Protein AF-A0A3D2ZA12-F1 (afdb_monomer_lite)

Structure (mmCIF, N/CA/C/O backbone):
data_AF-A0A3D2ZA12-F1
#
_entry.id   AF-A0A3D2ZA12-F1
#
loop_
_atom_site.group_PDB
_atom_site.id
_atom_site.type_symbol
_atom_site.label_atom_id
_atom_site.label_alt_id
_atom_site.label_comp_id
_atom_site.label_asym_id
_atom_sit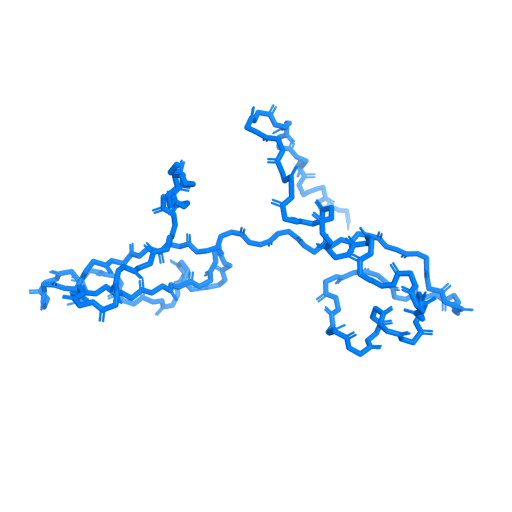e.label_entity_id
_atom_site.label_seq_id
_atom_site.pdbx_PDB_ins_code
_atom_site.Cartn_x
_atom_site.Cartn_y
_atom_site.Cartn_z
_atom_site.occupancy
_atom_site.B_iso_or_equiv
_atom_site.auth_seq_id
_atom_site.auth_comp_id
_atom_site.auth_asym_id
_atom_site.auth_atom_id
_atom_site.pdbx_PDB_model_num
ATOM 1 N N . MET A 1 1 ? -13.501 -22.128 -2.337 1.00 33.56 1 MET A N 1
ATOM 2 C CA . MET A 1 1 ? -13.654 -20.917 -1.498 1.00 33.56 1 MET A CA 1
ATOM 3 C C . MET A 1 1 ? -12.289 -20.272 -1.321 1.00 33.56 1 MET A C 1
ATOM 5 O O . MET A 1 1 ? -11.412 -20.912 -0.760 1.00 33.56 1 MET A O 1
ATOM 9 N N . ARG A 1 2 ? -12.059 -19.063 -1.850 1.00 42.47 2 ARG A N 1
ATOM 10 C CA . ARG A 1 2 ? -10.826 -18.319 -1.542 1.00 42.47 2 ARG A CA 1
ATOM 11 C C . ARG A 1 2 ? -11.012 -17.720 -0.149 1.00 42.47 2 ARG A C 1
ATOM 13 O O . ARG A 1 2 ? -11.970 -16.981 0.047 1.00 42.47 2 ARG A O 1
ATOM 20 N N . SER A 1 3 ? -10.160 -18.080 0.809 1.00 44.66 3 SER A N 1
ATOM 21 C CA . SER A 1 3 ? -10.161 -17.449 2.131 1.00 44.66 3 SER A CA 1
ATOM 22 C C . SER A 1 3 ? -9.944 -15.949 1.953 1.00 44.66 3 SER A C 1
ATOM 24 O O . SER A 1 3 ? -8.957 -15.549 1.332 1.00 44.66 3 SER A O 1
ATOM 26 N N . THR A 1 4 ? -10.847 -15.123 2.466 1.00 47.50 4 THR A N 1
ATOM 27 C CA . THR A 1 4 ? -10.655 -13.675 2.494 1.00 47.50 4 THR A CA 1
ATOM 28 C C . THR A 1 4 ? -9.389 -13.348 3.297 1.00 47.50 4 THR A C 1
ATOM 30 O O . THR A 1 4 ? -9.195 -13.908 4.382 1.00 47.50 4 THR A O 1
ATOM 33 N N . PRO A 1 5 ? -8.493 -12.484 2.788 1.00 57.53 5 PRO A N 1
ATOM 34 C CA . PRO A 1 5 ? -7.341 -12.033 3.558 1.00 57.53 5 PRO A CA 1
ATOM 35 C C . PRO A 1 5 ? -7.820 -11.372 4.854 1.00 57.53 5 PRO A C 1
ATOM 37 O O . PRO A 1 5 ? -8.747 -10.563 4.826 1.00 57.53 5 PRO A O 1
ATOM 40 N N . LYS A 1 6 ? -7.186 -11.697 5.990 1.00 56.78 6 LYS A N 1
ATOM 41 C CA . LYS A 1 6 ? -7.575 -11.192 7.32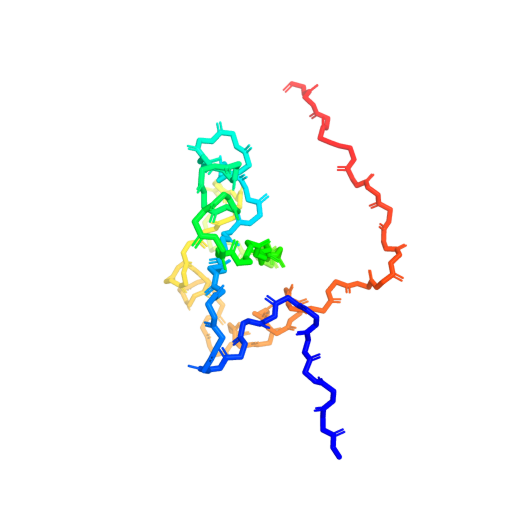3 1.00 56.78 6 LYS A CA 1
ATOM 42 C C . LYS A 1 6 ? -7.598 -9.654 7.415 1.00 56.78 6 LYS A C 1
ATOM 44 O O . LYS A 1 6 ? -8.288 -9.114 8.271 1.00 56.78 6 LYS A O 1
ATOM 49 N N . SER A 1 7 ? -6.881 -8.963 6.529 1.00 64.50 7 SER A N 1
ATOM 50 C CA . SER A 1 7 ? -6.779 -7.502 6.482 1.00 64.50 7 SER A CA 1
ATOM 51 C C . SER A 1 7 ? -7.937 -6.795 5.769 1.00 64.50 7 SER A C 1
ATOM 53 O O . SER A 1 7 ? -8.039 -5.584 5.888 1.00 64.50 7 SER A O 1
ATOM 55 N N . VAL A 1 8 ? -8.823 -7.485 5.043 1.00 77.75 8 VAL A N 1
ATOM 56 C CA . VAL A 1 8 ? -9.888 -6.815 4.268 1.00 77.75 8 VAL A CA 1
ATOM 57 C C . VAL A 1 8 ? -11.141 -6.597 5.120 1.00 77.75 8 VAL A C 1
ATOM 59 O O . VAL A 1 8 ? -11.594 -7.513 5.810 1.00 77.75 8 VAL A O 1
ATOM 62 N N . CYS A 1 9 ? -11.717 -5.394 5.045 1.00 84.69 9 CYS A N 1
ATOM 63 C CA . CYS A 1 9 ? -13.017 -5.076 5.635 1.00 84.69 9 CYS A CA 1
ATOM 64 C C . CYS A 1 9 ? -14.166 -5.681 4.802 1.00 84.69 9 CYS A C 1
ATOM 66 O O . CYS A 1 9 ? -14.232 -5.454 3.591 1.00 84.69 9 CYS A O 1
ATOM 68 N N . PRO A 1 10 ? -15.095 -6.435 5.415 1.00 82.19 10 PRO A N 1
ATOM 69 C CA . PRO A 1 10 ? -16.338 -6.845 4.761 1.00 82.19 10 PRO A CA 1
ATOM 70 C C . PRO A 1 10 ? -17.193 -5.645 4.322 1.00 82.19 10 PRO A C 1
ATOM 72 O O . PRO A 1 10 ? -17.308 -4.667 5.057 1.00 82.19 10 PRO A O 1
ATOM 75 N N . GLN A 1 11 ? -17.867 -5.755 3.171 1.00 75.06 11 GLN A N 1
ATOM 76 C CA . GLN A 1 11 ? -18.653 -4.666 2.558 1.00 75.06 11 GLN A CA 1
ATOM 77 C C . GLN A 1 11 ? -19.773 -4.092 3.448 1.00 75.06 11 GLN A C 1
ATOM 79 O O . GLN A 1 11 ? -20.179 -2.957 3.245 1.00 75.06 11 GLN A O 1
ATOM 84 N N . SER A 1 12 ? -20.265 -4.860 4.426 1.00 76.12 12 SER A N 1
ATOM 85 C CA . SER A 1 12 ? -21.343 -4.459 5.346 1.00 76.12 12 SER A CA 1
ATOM 86 C C . SER A 1 12 ? -20.881 -4.379 6.810 1.00 76.12 12 SER A C 1
ATOM 88 O O . SER A 1 12 ? -21.687 -4.529 7.726 1.00 76.12 12 SER A O 1
ATOM 90 N N . SER A 1 13 ? -19.579 -4.215 7.051 1.00 81.00 13 SER A N 1
ATOM 91 C CA . SER A 1 13 ? -19.028 -4.081 8.406 1.00 81.00 13 SER A CA 1
ATOM 92 C C . SER A 1 13 ? -18.707 -2.625 8.729 1.00 81.00 13 SER A C 1
ATOM 94 O O . SER A 1 13 ? -18.294 -1.874 7.848 1.00 81.00 13 SER A O 1
ATOM 96 N N . ASN A 1 14 ? -18.850 -2.239 10.000 1.00 91.31 14 ASN A N 1
ATOM 97 C CA . ASN A 1 14 ? -18.365 -0.954 10.499 1.00 91.31 14 ASN A CA 1
ATOM 98 C C . ASN A 1 14 ? -16.837 -1.017 10.660 1.00 91.31 14 ASN A C 1
ATOM 100 O O . ASN A 1 14 ? -16.325 -1.113 11.772 1.00 91.31 14 ASN A O 1
ATOM 104 N N . CYS A 1 15 ? -16.121 -1.103 9.539 1.00 92.12 15 CYS A N 1
ATOM 105 C CA . CYS A 1 15 ? -14.691 -1.384 9.487 1.00 92.12 15 CYS A CA 1
ATOM 106 C C . CYS A 1 15 ? -13.968 -0.344 8.635 1.00 92.12 15 CYS A C 1
ATOM 108 O O . CYS A 1 15 ? -14.365 -0.065 7.503 1.00 92.12 15 CYS A O 1
ATOM 110 N N . TYR A 1 16 ? -12.877 0.188 9.170 1.00 91.69 16 TYR A N 1
ATOM 111 C CA . TYR A 1 16 ? -11.981 1.108 8.493 1.00 91.69 16 TYR A CA 1
ATOM 112 C C . TYR A 1 16 ? -10.654 0.411 8.188 1.00 91.69 16 TYR A C 1
ATOM 114 O O . TYR A 1 16 ? -9.973 -0.071 9.093 1.00 91.69 16 TYR A O 1
ATOM 122 N N . LEU A 1 17 ? -10.281 0.364 6.907 1.00 91.19 17 LEU A N 1
ATOM 123 C CA . LEU A 1 17 ? -9.000 -0.183 6.468 1.00 91.19 17 LEU A CA 1
ATOM 124 C C . LEU A 1 17 ? -7.970 0.942 6.333 1.00 91.19 17 LEU A C 1
ATOM 126 O O . LEU A 1 17 ? -7.966 1.681 5.351 1.00 91.19 17 LEU A O 1
ATOM 130 N N . ALA A 1 18 ? -7.088 1.057 7.317 1.00 91.56 18 ALA A N 1
ATOM 131 C CA . ALA A 1 18 ? -5.969 1.987 7.324 1.00 91.56 18 ALA A CA 1
ATOM 132 C C . ALA A 1 18 ? -4.746 1.395 6.601 1.00 91.56 18 ALA A C 1
ATOM 134 O O . ALA A 1 18 ? -4.544 0.185 6.591 1.00 91.56 18 ALA A O 1
ATOM 135 N N . GLY A 1 19 ? -3.885 2.229 6.017 1.00 87.81 19 GLY A N 1
ATOM 136 C CA . GLY A 1 19 ? -2.575 1.777 5.525 1.00 87.81 19 GLY A CA 1
ATOM 137 C C . GLY A 1 19 ? -1.577 1.604 6.673 1.00 87.81 19 GLY A C 1
ATOM 138 O O . GLY A 1 19 ? -1.560 2.425 7.580 1.00 87.81 19 GLY A O 1
ATOM 139 N N . ASP A 1 20 ? -0.711 0.592 6.634 1.00 85.44 20 ASP A N 1
ATOM 140 C CA . ASP A 1 20 ? 0.136 0.183 7.775 1.00 85.44 20 ASP A CA 1
ATOM 141 C C . ASP A 1 20 ? 1.313 1.119 8.148 1.00 85.44 20 ASP A C 1
ATOM 143 O O . ASP A 1 20 ? 2.119 0.802 9.021 1.00 85.44 20 ASP A O 1
ATOM 147 N N . GLY A 1 21 ? 1.429 2.273 7.487 1.00 85.94 21 GLY A N 1
ATOM 148 C CA . GLY A 1 21 ? 2.492 3.258 7.705 1.00 85.94 21 GLY A CA 1
ATOM 149 C C . GLY A 1 21 ? 2.131 4.318 8.748 1.00 85.94 21 GLY A C 1
ATOM 150 O O . GLY A 1 21 ? 1.728 4.011 9.869 1.00 85.94 21 GLY A O 1
ATOM 151 N N . GLY A 1 22 ? 2.239 5.593 8.359 1.00 85.69 22 GLY A N 1
ATOM 152 C CA . GLY A 1 22 ? 2.036 6.734 9.260 1.00 85.69 22 GLY A CA 1
ATOM 153 C C . GLY A 1 22 ? 0.675 6.774 9.965 1.00 85.69 22 GLY A C 1
ATOM 154 O O . GLY A 1 22 ? 0.559 7.419 11.004 1.00 85.69 22 GLY A O 1
ATOM 155 N N . SER A 1 23 ? -0.340 6.054 9.465 1.00 90.75 23 SER A N 1
ATOM 156 C CA . SER A 1 23 ? -1.658 5.986 10.112 1.00 90.75 23 SER A CA 1
ATOM 157 C C . SER A 1 23 ? -1.575 5.497 11.556 1.00 90.75 23 SER A C 1
ATOM 159 O O . SER A 1 23 ? -2.317 5.988 12.396 1.00 90.75 23 SER A O 1
ATOM 161 N N . ARG A 1 24 ? -0.603 4.642 11.893 1.00 89.50 24 ARG A N 1
ATOM 162 C CA . ARG A 1 24 ? -0.375 4.205 13.276 1.00 89.50 24 ARG A CA 1
ATOM 163 C C . ARG A 1 24 ? -0.079 5.354 14.243 1.00 89.50 24 ARG A C 1
ATOM 165 O O . ARG A 1 24 ? -0.285 5.196 15.439 1.00 89.50 24 ARG A O 1
ATOM 172 N N . GLN A 1 25 ? 0.429 6.479 13.738 1.00 92.25 25 GLN A N 1
ATOM 173 C CA . GLN A 1 25 ? 0.855 7.621 14.546 1.00 92.25 25 GLN A CA 1
ATOM 174 C C . GLN A 1 25 ? -0.195 8.734 14.606 1.00 92.25 25 GLN A C 1
ATOM 176 O O . GLN A 1 25 ? -0.288 9.411 15.624 1.00 92.25 25 GLN A O 1
ATOM 181 N N . TYR A 1 26 ? -0.969 8.941 13.535 1.00 92.81 26 TYR A N 1
ATOM 182 C CA . TYR A 1 26 ? -1.937 10.045 13.463 1.00 92.81 26 TYR A CA 1
ATOM 183 C C . TYR A 1 26 ? -3.401 9.603 13.541 1.00 92.81 26 TYR A C 1
ATOM 185 O O . TYR A 1 26 ? -4.275 10.431 13.800 1.00 92.81 26 TYR A O 1
ATOM 193 N N . LEU A 1 27 ? -3.708 8.329 13.285 1.00 94.62 27 LEU A N 1
ATOM 194 C CA . 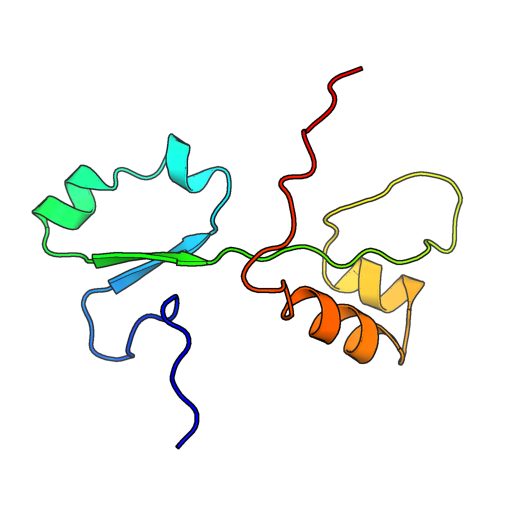LEU A 1 27 ? -5.083 7.850 13.325 1.00 94.62 27 LEU A CA 1
ATOM 195 C C . LEU A 1 27 ? -5.511 7.688 14.783 1.00 94.62 27 LEU A C 1
ATOM 197 O O . LEU A 1 27 ? -4.914 6.924 15.540 1.00 94.62 27 LEU A O 1
ATOM 201 N N . GLY A 1 28 ? -6.588 8.370 15.169 1.00 95.44 28 GLY A N 1
ATOM 202 C CA . GLY A 1 28 ? -7.215 8.227 16.483 1.00 95.44 28 GLY A CA 1
ATOM 203 C C . GLY A 1 28 ? -7.944 6.891 16.633 1.00 95.44 28 GLY A C 1
ATOM 204 O O . GLY A 1 28 ? -9.166 6.874 16.759 1.00 95.44 28 GLY A O 1
ATOM 205 N N . VAL A 1 29 ? -7.212 5.772 16.616 1.00 93.94 29 VAL A N 1
ATOM 206 C CA . VAL A 1 29 ? -7.767 4.406 16.652 1.00 93.94 29 VAL A CA 1
ATOM 207 C C . VAL A 1 29 ? -8.721 4.222 17.832 1.00 93.94 29 VAL A C 1
ATOM 209 O O . VAL A 1 29 ? -9.815 3.700 17.650 1.00 93.94 29 VAL A O 1
ATOM 212 N N . ASN A 1 30 ? -8.369 4.745 19.008 1.00 94.75 30 ASN A N 1
ATOM 213 C CA . ASN A 1 30 ? -9.211 4.656 20.204 1.00 94.75 30 ASN A CA 1
ATOM 214 C C . ASN A 1 30 ? -10.562 5.374 20.037 1.00 94.75 30 ASN A C 1
ATOM 216 O O . ASN A 1 30 ? -11.574 4.897 20.541 1.00 94.75 30 ASN A O 1
ATOM 220 N N . VAL A 1 31 ? -10.597 6.500 19.313 1.00 96.56 31 VAL A N 1
ATOM 221 C CA . VAL A 1 31 ? -11.835 7.258 19.056 1.00 96.56 31 VAL A CA 1
ATOM 222 C C . VAL A 1 31 ? -12.747 6.474 18.115 1.00 96.56 31 VAL A C 1
ATOM 224 O O . VAL A 1 31 ? -13.944 6.355 18.363 1.00 96.56 31 VAL A O 1
ATOM 227 N N . LEU A 1 32 ? -12.171 5.889 17.062 1.00 94.81 32 LEU A N 1
ATOM 228 C CA . LEU A 1 32 ? -12.899 5.049 16.110 1.00 94.81 32 LEU A CA 1
ATOM 229 C C . LEU A 1 32 ? -13.452 3.790 16.787 1.00 94.81 32 LEU A C 1
ATOM 231 O O . LEU A 1 32 ? -14.630 3.473 16.635 1.00 94.81 32 LEU A O 1
ATOM 235 N N . GLN A 1 33 ? -12.636 3.124 17.600 1.00 94.31 33 GLN A N 1
ATOM 236 C CA . GLN A 1 33 ? -13.053 1.946 18.356 1.00 94.31 33 GLN A CA 1
ATOM 237 C C . GLN A 1 33 ? -14.149 2.273 19.377 1.00 94.31 33 GLN A C 1
ATOM 239 O O . GLN A 1 33 ? -15.110 1.515 19.490 1.00 94.31 33 GLN A O 1
ATOM 244 N N . ALA A 1 34 ? -14.064 3.417 20.066 1.00 96.75 34 ALA A N 1
ATOM 245 C CA . ALA A 1 34 ? -15.118 3.880 20.972 1.00 96.75 34 ALA A CA 1
ATOM 246 C C . ALA A 1 34 ? -16.445 4.161 20.242 1.00 96.75 34 ALA A C 1
ATOM 248 O O . ALA A 1 34 ? -17.515 3.960 20.811 1.00 96.75 34 ALA A O 1
ATOM 249 N N . ALA A 1 35 ? -16.386 4.562 18.969 1.00 96.06 35 ALA A N 1
ATOM 250 C CA . ALA A 1 35 ? -17.548 4.704 18.090 1.00 96.06 35 ALA A CA 1
ATOM 251 C C . ALA A 1 35 ? -18.011 3.373 17.453 1.00 96.06 35 ALA A C 1
ATOM 253 O O . ALA A 1 35 ? -18.896 3.367 16.597 1.00 96.06 35 ALA A O 1
ATOM 254 N N . GLY A 1 36 ? -17.417 2.240 17.843 1.00 95.12 36 GLY A N 1
ATOM 255 C CA . GLY A 1 36 ? -17.763 0.910 17.342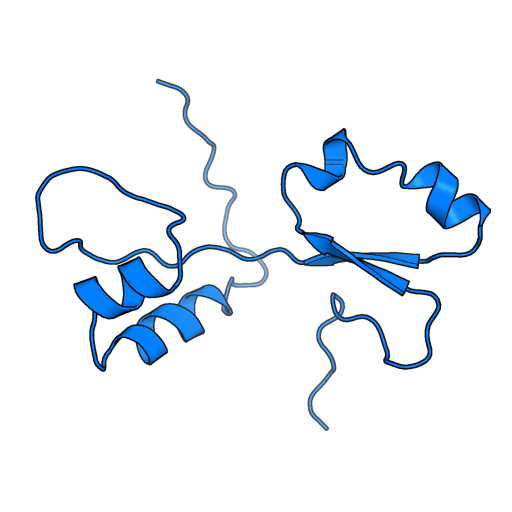 1.00 95.12 36 GLY A CA 1
ATOM 256 C C . GLY A 1 36 ? -17.181 0.569 15.968 1.00 95.12 36 GLY A C 1
ATOM 257 O O . GLY A 1 36 ? -17.681 -0.357 15.327 1.00 95.12 36 GLY A O 1
ATOM 258 N N . VAL A 1 37 ? -16.171 1.305 15.490 1.00 94.69 37 VAL A N 1
ATOM 259 C CA . VAL A 1 37 ? -15.486 1.054 14.211 1.00 94.69 37 VAL A CA 1
ATOM 260 C C . VAL A 1 37 ? -14.292 0.118 14.427 1.00 94.69 37 VAL A C 1
ATOM 262 O O . VAL A 1 37 ? -13.359 0.444 15.162 1.00 94.69 37 VAL A O 1
ATOM 265 N N . ASP A 1 38 ? -14.288 -1.032 13.750 1.00 92.75 38 ASP A N 1
ATOM 266 C CA . ASP A 1 38 ? -13.134 -1.937 13.676 1.00 92.75 38 ASP A CA 1
ATOM 267 C C . ASP A 1 38 ? -12.052 -1.313 12.785 1.00 92.75 38 ASP A C 1
ATOM 269 O O . ASP A 1 38 ? -12.305 -1.002 11.622 1.00 92.75 38 ASP A O 1
ATOM 273 N N . VAL A 1 39 ? -10.839 -1.120 13.300 1.00 91.69 39 VAL A N 1
ATOM 274 C CA . VAL A 1 39 ? -9.728 -0.571 12.511 1.00 91.69 39 VAL A CA 1
ATOM 275 C C . VAL A 1 39 ? -8.785 -1.699 12.120 1.00 91.69 39 VAL A C 1
ATOM 277 O O . VAL A 1 39 ? -8.087 -2.271 12.958 1.00 91.69 39 VAL A O 1
ATOM 280 N N . ARG A 1 40 ? -8.714 -1.982 10.820 1.00 90.69 40 ARG A N 1
ATOM 281 C CA . ARG A 1 40 ? -7.779 -2.947 10.233 1.00 90.69 40 ARG A CA 1
ATOM 282 C C . ARG A 1 40 ? -6.668 -2.221 9.511 1.00 90.69 40 ARG A C 1
ATOM 284 O O . ARG A 1 40 ? -6.873 -1.128 9.002 1.00 90.69 40 ARG A O 1
ATOM 291 N N . HIS A 1 41 ? -5.504 -2.852 9.432 1.00 88.19 41 HIS A N 1
ATOM 292 C CA . HIS A 1 41 ? -4.366 -2.293 8.717 1.00 88.19 41 HIS A CA 1
ATOM 293 C C . HIS A 1 41 ? -4.024 -3.136 7.485 1.00 88.19 41 HIS A C 1
ATOM 295 O O . HIS A 1 41 ? -3.988 -4.369 7.533 1.00 88.19 41 HIS A O 1
ATOM 301 N N . LEU A 1 42 ? -3.790 -2.452 6.369 1.00 85.75 42 LEU A N 1
ATOM 302 C CA . LEU A 1 42 ? -3.283 -2.999 5.124 1.00 85.75 42 LEU A CA 1
ATOM 303 C C . LEU A 1 42 ? -1.774 -2.775 5.070 1.00 85.75 42 LEU A C 1
ATOM 305 O O . LEU A 1 42 ? -1.310 -1.669 4.784 1.00 85.75 42 LEU A O 1
ATOM 309 N N . SER A 1 43 ? -1.018 -3.844 5.300 1.00 80.38 43 SER A N 1
ATOM 310 C CA . SER A 1 43 ? 0.422 -3.863 5.058 1.00 80.38 43 SER A CA 1
ATOM 311 C C . SER A 1 43 ? 0.671 -4.183 3.588 1.00 80.38 43 SER A C 1
ATOM 313 O O . SER A 1 43 ? 0.431 -5.302 3.132 1.00 80.38 43 SER A O 1
ATOM 315 N N . PHE A 1 44 ? 1.132 -3.185 2.841 1.00 78.19 44 PHE A N 1
ATOM 316 C CA . PHE A 1 44 ? 1.604 -3.339 1.472 1.00 78.19 44 PHE A CA 1
ATOM 317 C C . PHE A 1 44 ? 3.116 -3.137 1.456 1.00 78.19 44 PHE A C 1
ATOM 319 O O . PHE A 1 44 ? 3.605 -2.119 1.943 1.00 78.19 44 PHE A O 1
ATOM 326 N N . GLN A 1 45 ? 3.851 -4.097 0.900 1.00 77.56 45 GLN A N 1
ATOM 327 C CA . GLN A 1 45 ? 5.255 -3.890 0.576 1.00 77.56 45 GLN A CA 1
ATOM 328 C C . GLN A 1 45 ? 5.380 -3.491 -0.880 1.00 77.56 45 GLN A C 1
ATOM 330 O O . GLN A 1 45 ? 4.874 -4.180 -1.764 1.00 77.56 45 GLN A O 1
ATOM 335 N N . HIS A 1 46 ? 6.082 -2.391 -1.124 1.00 78.94 46 HIS A N 1
ATOM 336 C CA . HIS A 1 46 ? 6.399 -1.988 -2.481 1.00 78.94 46 HIS A CA 1
ATOM 337 C C . HIS A 1 46 ? 7.365 -2.991 -3.119 1.00 78.94 46 HIS A C 1
ATOM 339 O O . HIS A 1 46 ? 8.328 -3.413 -2.471 1.00 78.94 46 HIS A O 1
ATOM 345 N N . PRO A 1 47 ? 7.123 -3.383 -4.380 1.00 80.50 47 PRO A N 1
ATOM 346 C CA . PRO A 1 47 ? 8.045 -4.246 -5.088 1.00 80.50 47 PRO A CA 1
ATOM 347 C C . PRO A 1 47 ? 9.291 -3.448 -5.465 1.00 80.50 47 PRO A C 1
ATOM 349 O O . PRO A 1 47 ? 9.206 -2.257 -5.757 1.00 80.50 47 PRO A O 1
ATOM 352 N N . TRP A 1 48 ? 10.429 -4.129 -5.494 1.00 81.62 48 TRP A N 1
ATOM 353 C CA . TRP A 1 48 ? 11.673 -3.578 -6.018 1.00 81.62 48 TRP A CA 1
ATOM 354 C C . TRP A 1 48 ? 11.773 -3.854 -7.514 1.00 81.62 48 TRP A C 1
ATOM 356 O O . TRP A 1 48 ? 11.447 -4.959 -7.966 1.00 81.62 48 TRP A O 1
ATOM 366 N N . TYR A 1 49 ? 12.238 -2.873 -8.277 1.00 83.69 49 TYR A N 1
ATOM 367 C CA . TYR A 1 49 ? 12.498 -3.015 -9.706 1.00 83.69 49 TYR A CA 1
ATOM 368 C C . TYR A 1 49 ? 13.635 -2.095 -10.138 1.00 83.69 49 TYR A C 1
ATOM 370 O O . TYR A 1 49 ? 13.983 -1.145 -9.459 1.00 83.69 49 TYR A O 1
ATOM 378 N N . ALA A 1 50 ? 14.271 -2.410 -11.263 1.00 82.44 50 ALA A N 1
ATOM 379 C CA . ALA A 1 50 ? 15.345 -1.569 -11.771 1.00 82.44 50 ALA A CA 1
ATOM 380 C C . ALA A 1 50 ? 14.759 -0.314 -12.427 1.00 82.44 50 ALA A C 1
ATOM 382 O O . ALA A 1 50 ? 13.862 -0.432 -13.266 1.00 82.44 50 ALA A O 1
ATOM 383 N N . GLN A 1 51 ? 15.298 0.858 -12.092 1.00 86.38 51 GLN A N 1
ATOM 384 C CA . GLN A 1 51 ? 14.965 2.089 -12.804 1.00 86.38 51 GLN A CA 1
ATOM 385 C C . GLN A 1 51 ? 15.792 2.259 -14.071 1.00 86.38 51 GLN A C 1
ATOM 387 O O . GLN A 1 51 ? 16.948 1.840 -14.150 1.00 86.38 51 GLN A O 1
ATOM 392 N N . CYS A 1 52 ? 15.189 2.896 -15.072 1.00 88.25 52 CYS A N 1
ATOM 393 C CA . CYS A 1 52 ? 15.813 3.172 -16.361 1.00 88.25 52 CYS A CA 1
ATOM 394 C C . CYS A 1 52 ? 16.945 4.205 -16.272 1.00 88.25 52 CYS A C 1
ATOM 396 O O . CYS A 1 52 ? 17.779 4.261 -17.174 1.00 88.25 52 CYS A O 1
ATOM 398 N N . PHE A 1 53 ? 16.984 5.013 -15.208 1.00 86.00 53 PHE A N 1
ATOM 399 C CA . PHE A 1 53 ? 17.990 6.052 -15.003 1.00 86.00 53 PHE A CA 1
ATOM 400 C C . PHE A 1 53 ? 18.673 5.905 -13.637 1.00 86.00 53 PHE A C 1
ATOM 402 O O . PHE A 1 53 ? 18.043 5.436 -12.690 1.00 86.00 53 PHE A O 1
ATOM 409 N N . PRO A 1 54 ? 19.950 6.312 -13.505 1.00 82.06 54 PRO A N 1
ATOM 410 C CA . PRO A 1 54 ? 20.649 6.293 -12.226 1.00 82.06 54 PRO A CA 1
ATOM 411 C C . PRO A 1 54 ? 20.033 7.290 -11.243 1.00 82.06 54 PRO A C 1
ATOM 413 O O . PRO A 1 54 ? 19.757 8.435 -11.602 1.00 82.06 54 PRO A O 1
ATOM 416 N N . GLY A 1 55 ?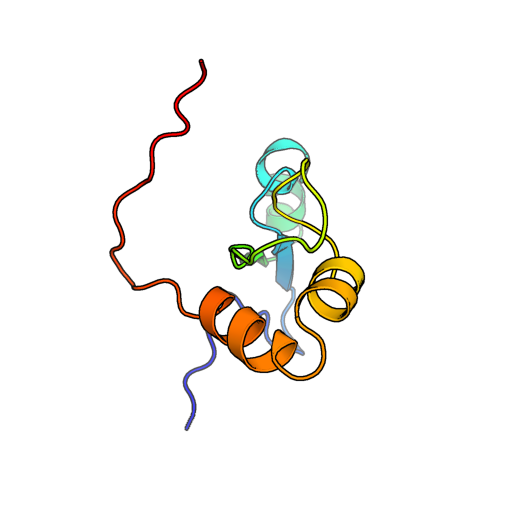 19.884 6.876 -9.991 1.00 77.62 55 GLY A N 1
ATOM 417 C CA . GLY A 1 55 ? 19.214 7.665 -8.963 1.00 77.62 55 GLY A CA 1
ATOM 418 C C . GLY A 1 55 ? 18.092 6.864 -8.318 1.00 77.62 55 GLY A C 1
ATOM 419 O O . GLY A 1 55 ? 18.124 5.645 -8.378 1.00 77.62 55 GLY A O 1
ATOM 420 N N . PHE A 1 56 ? 17.187 7.582 -7.651 1.00 63.22 56 PHE A N 1
ATOM 421 C CA . PHE A 1 56 ? 16.098 7.142 -6.765 1.00 63.22 56 PHE A CA 1
ATOM 422 C C . PHE A 1 56 ? 15.718 5.644 -6.752 1.00 63.22 56 PHE A C 1
ATOM 424 O O . PHE A 1 56 ? 15.492 5.075 -7.794 1.00 63.22 56 PHE A O 1
ATOM 431 N N . GLU A 1 57 ? 15.479 5.067 -5.566 1.00 68.56 57 GLU A N 1
ATOM 432 C CA . GLU A 1 57 ? 14.565 3.937 -5.258 1.00 68.56 57 GLU A CA 1
ATOM 433 C C . GLU A 1 57 ? 14.247 4.062 -3.738 1.00 68.56 57 GLU A C 1
ATOM 435 O O . GLU A 1 57 ? 15.125 4.444 -2.969 1.00 68.56 57 GLU A O 1
ATOM 440 N N . GLY A 1 58 ? 13.061 3.797 -3.183 1.00 63.81 58 GLY A N 1
ATOM 441 C CA . GLY A 1 58 ? 11.912 3.062 -3.706 1.00 63.81 58 GLY A CA 1
ATOM 442 C C . GLY A 1 58 ? 10.585 3.493 -3.056 1.00 63.81 58 GLY A C 1
ATOM 443 O O . GLY A 1 58 ? 10.491 4.541 -2.421 1.00 63.81 58 GLY A O 1
ATOM 444 N N . GLY A 1 59 ? 9.533 2.685 -3.217 1.00 63.84 59 GLY A N 1
ATOM 445 C CA . GLY A 1 59 ? 8.190 3.017 -2.711 1.00 63.84 59 GLY A CA 1
ATOM 446 C C . GLY A 1 59 ? 7.334 3.870 -3.658 1.00 63.84 59 GLY A C 1
ATOM 447 O O . GLY A 1 59 ? 6.418 4.557 -3.216 1.00 63.84 59 GLY A O 1
ATOM 448 N N . MET A 1 60 ? 7.652 3.860 -4.953 1.00 79.88 60 MET A N 1
ATOM 449 C CA . MET A 1 60 ? 7.092 4.781 -5.948 1.00 79.88 60 MET A CA 1
ATOM 450 C C . MET A 1 60 ? 5.614 4.539 -6.269 1.00 79.88 60 MET A C 1
ATOM 452 O O . MET A 1 60 ? 4.988 3.556 -5.858 1.00 79.88 60 MET A O 1
ATOM 456 N N . CYS A 1 61 ? 5.058 5.459 -7.058 1.00 85.56 61 CYS A N 1
ATOM 457 C CA . CYS A 1 61 ? 3.712 5.358 -7.592 1.00 85.56 61 CYS A CA 1
ATOM 458 C C . CYS A 1 61 ? 3.607 4.299 -8.703 1.00 85.56 61 CYS A C 1
ATOM 460 O O . CYS A 1 61 ? 4.591 3.858 -9.294 1.00 85.56 61 CYS A O 1
ATOM 462 N N . ALA A 1 62 ? 2.372 3.928 -9.040 1.00 88.25 62 ALA A N 1
ATOM 463 C CA . ALA A 1 62 ? 2.109 2.966 -10.106 1.00 88.25 62 ALA A CA 1
ATOM 464 C C . ALA A 1 62 ? 2.662 3.403 -11.478 1.00 88.25 62 ALA A C 1
ATOM 466 O O . ALA A 1 62 ? 3.026 2.544 -12.276 1.00 88.25 62 ALA A O 1
ATOM 467 N N . PHE A 1 63 ? 2.751 4.711 -11.755 1.00 90.50 63 PHE A N 1
ATOM 468 C CA . PHE A 1 63 ? 3.314 5.206 -13.016 1.00 90.50 63 PHE A CA 1
ATOM 469 C C . PHE A 1 63 ? 4.800 4.918 -13.145 1.00 90.50 63 PHE A C 1
ATOM 471 O O . PHE A 1 63 ? 5.251 4.558 -14.226 1.00 90.50 63 PHE A O 1
ATOM 478 N N . ASP A 1 64 ? 5.542 5.024 -12.050 1.00 89.94 64 ASP A N 1
ATOM 479 C CA . ASP A 1 64 ? 6.965 4.736 -12.072 1.00 89.94 64 ASP A CA 1
ATOM 480 C C . ASP A 1 64 ? 7.225 3.265 -12.413 1.00 89.94 64 ASP A C 1
ATOM 482 O O . ASP A 1 64 ? 7.987 2.950 -13.325 1.00 89.94 64 ASP A O 1
ATOM 486 N N . LEU A 1 65 ? 6.487 2.354 -11.776 1.00 90.06 65 LEU A N 1
ATOM 487 C CA . LEU A 1 65 ? 6.538 0.938 -12.119 1.00 90.06 65 LEU A CA 1
ATOM 488 C C . LEU A 1 65 ? 6.171 0.697 -13.594 1.00 90.06 65 LEU A C 1
ATOM 490 O O . LEU A 1 65 ? 6.779 -0.151 -14.248 1.00 90.06 65 LEU A O 1
ATOM 494 N N . LEU A 1 66 ? 5.162 1.394 -14.121 1.00 92.56 66 LEU A N 1
ATOM 495 C CA . LEU A 1 66 ? 4.731 1.258 -15.517 1.00 92.56 66 LEU A CA 1
ATOM 496 C C . LEU A 1 66 ? 5.787 1.753 -16.503 1.00 92.56 66 LEU A C 1
ATOM 498 O O . LEU A 1 66 ? 6.030 1.084 -17.505 1.00 92.56 66 LEU A O 1
ATOM 502 N N . PHE A 1 67 ? 6.430 2.883 -16.232 1.00 92.50 67 PHE A N 1
ATOM 503 C CA . PHE A 1 67 ? 7.434 3.437 -17.135 1.00 92.50 67 PHE A CA 1
ATOM 504 C C . PHE A 1 67 ? 8.771 2.700 -17.061 1.00 92.50 67 PHE A C 1
ATOM 506 O O . PHE A 1 67 ? 9.419 2.555 -18.093 1.00 92.50 67 PHE A O 1
ATOM 513 N N . ASN A 1 68 ? 9.140 2.150 -15.900 1.00 91.00 68 ASN A N 1
ATOM 514 C CA . ASN A 1 68 ? 10.363 1.356 -15.769 1.00 91.00 68 ASN A CA 1
ATOM 515 C C . ASN A 1 68 ? 10.199 -0.099 -16.245 1.00 91.00 68 ASN A C 1
ATOM 517 O O . ASN A 1 68 ? 11.128 -0.670 -16.811 1.00 91.00 68 ASN A O 1
ATOM 521 N N . CYS A 1 69 ? 9.030 -0.723 -16.038 1.00 90.88 69 CYS A N 1
ATOM 522 C CA . CYS A 1 69 ? 8.833 -2.154 -16.327 1.00 90.88 69 CYS A CA 1
ATOM 523 C C . CYS A 1 69 ? 7.900 -2.458 -17.514 1.00 90.88 69 CYS A C 1
ATOM 525 O O . CYS A 1 69 ? 7.878 -3.598 -17.992 1.00 90.88 69 CYS A O 1
ATOM 527 N N . GLY A 1 70 ? 7.118 -1.492 -18.001 1.00 92.94 70 GLY A N 1
ATOM 528 C CA . GLY A 1 70 ? 6.213 -1.671 -19.139 1.00 92.94 70 GLY A CA 1
ATOM 529 C C . GLY A 1 70 ? 5.245 -2.856 -18.963 1.00 92.94 70 GLY A C 1
ATOM 530 O O . GLY A 1 70 ? 4.634 -3.020 -17.908 1.00 92.94 70 GLY A O 1
ATOM 531 N N . PRO A 1 71 ? 5.092 -3.748 -19.959 1.00 94.81 71 PRO A N 1
ATOM 532 C CA . PRO A 1 71 ? 4.212 -4.917 -19.841 1.00 94.81 71 PRO A CA 1
ATOM 533 C C . PRO A 1 71 ? 4.538 -5.850 -18.660 1.00 94.81 71 PRO A C 1
ATOM 535 O O . PRO A 1 71 ? 3.653 -6.560 -18.175 1.00 94.81 71 PRO A O 1
ATOM 538 N N . ARG A 1 72 ? 5.782 -5.830 -18.156 1.00 91.19 72 ARG A N 1
ATOM 539 C CA . ARG A 1 72 ? 6.215 -6.654 -17.015 1.00 91.19 72 ARG A CA 1
ATOM 540 C C . ARG A 1 72 ? 5.781 -6.101 -15.659 1.00 91.19 72 ARG A C 1
ATOM 542 O O . ARG A 1 72 ? 5.888 -6.810 -14.660 1.00 91.19 72 ARG A O 1
ATOM 549 N N . SER A 1 73 ? 5.244 -4.883 -15.593 1.00 91.38 73 SER A N 1
ATOM 550 C CA . SER A 1 73 ? 4.810 -4.255 -14.337 1.00 91.38 73 SER A CA 1
ATOM 551 C C . SER A 1 73 ? 3.840 -5.123 -13.539 1.00 91.38 73 SER A C 1
ATOM 553 O O . SER A 1 73 ? 3.904 -5.158 -12.313 1.00 91.38 73 SER A O 1
ATOM 555 N N . ARG A 1 74 ? 2.972 -5.885 -14.217 1.00 90.00 74 ARG A N 1
ATOM 556 C CA . ARG A 1 74 ? 2.048 -6.807 -13.547 1.00 90.00 74 ARG A CA 1
ATOM 557 C C . ARG A 1 74 ? 2.785 -7.886 -12.757 1.00 90.00 74 ARG A C 1
ATOM 559 O O . ARG A 1 74 ? 2.390 -8.165 -11.631 1.00 90.00 74 ARG A O 1
ATOM 566 N N . GLU A 1 75 ? 3.817 -8.495 -13.334 1.00 88.88 75 GLU A N 1
ATOM 567 C CA . GLU A 1 75 ? 4.599 -9.560 -12.692 1.00 88.88 75 GLU A CA 1
ATOM 568 C C . GLU A 1 75 ? 5.306 -9.039 -11.442 1.00 88.88 75 GLU A C 1
ATOM 570 O O . GLU A 1 75 ? 5.287 -9.682 -10.396 1.00 88.88 75 GLU A O 1
ATOM 575 N N . VAL A 1 76 ? 5.854 -7.829 -11.535 1.00 86.75 76 VAL A N 1
ATOM 576 C CA . VAL A 1 76 ? 6.520 -7.143 -10.425 1.00 86.75 76 VAL A CA 1
ATOM 577 C C . VAL A 1 76 ? 5.519 -6.808 -9.310 1.00 86.75 76 VAL A C 1
ATOM 579 O O . VAL A 1 76 ? 5.761 -7.106 -8.140 1.00 86.75 76 VAL A O 1
ATOM 582 N N . LEU A 1 77 ? 4.345 -6.274 -9.660 1.00 85.44 77 LEU A N 1
ATOM 583 C CA . LEU A 1 77 ? 3.320 -5.884 -8.688 1.00 85.44 77 LEU A CA 1
ATOM 584 C C . LEU A 1 77 ? 2.719 -7.076 -7.927 1.00 85.44 77 LEU A C 1
ATOM 586 O O . LEU A 1 77 ? 2.437 -6.971 -6.734 1.00 85.44 77 LEU A O 1
ATOM 590 N N . VAL A 1 78 ? 2.521 -8.227 -8.580 1.00 82.75 78 VAL A N 1
ATOM 591 C CA . VAL A 1 78 ? 1.932 -9.403 -7.908 1.00 82.75 78 VAL A CA 1
ATOM 592 C C . VAL A 1 78 ? 2.888 -10.073 -6.919 1.00 82.75 78 VAL A C 1
ATOM 594 O O . VAL A 1 78 ? 2.424 -10.764 -6.011 1.00 82.75 78 VAL A O 1
ATOM 597 N N . VAL A 1 79 ? 4.202 -9.863 -7.055 1.00 74.00 79 VAL A N 1
ATOM 598 C CA . VAL A 1 79 ? 5.202 -10.332 -6.081 1.00 74.00 79 VAL A CA 1
ATOM 599 C C . VAL A 1 79 ? 5.164 -9.484 -4.810 1.00 74.00 79 VAL A C 1
ATOM 601 O O . VAL A 1 79 ? 5.239 -10.043 -3.718 1.00 74.00 79 VAL A O 1
ATOM 604 N N . ALA A 1 80 ? 4.926 -8.175 -4.923 1.00 67.00 80 ALA A N 1
ATOM 605 C CA . ALA A 1 80 ? 4.729 -7.289 -3.769 1.00 67.00 80 ALA A CA 1
ATOM 606 C C . ALA A 1 80 ? 3.587 -7.740 -2.840 1.00 67.00 80 ALA A C 1
ATOM 608 O O . ALA A 1 80 ? 3.641 -7.566 -1.624 1.00 67.00 80 ALA A O 1
ATOM 609 N N . TYR A 1 81 ? 2.566 -8.392 -3.398 1.00 58.25 81 TYR A N 1
ATOM 610 C CA . TYR A 1 81 ? 1.439 -8.927 -2.633 1.00 58.25 81 TYR A CA 1
ATOM 611 C C . TYR A 1 81 ? 1.746 -10.265 -1.922 1.00 58.25 81 TYR A C 1
ATOM 613 O O . TYR A 1 81 ? 0.914 -10.775 -1.171 1.00 58.25 81 TYR A O 1
ATOM 621 N N . ARG A 1 82 ? 2.917 -10.874 -2.160 1.00 54.28 82 ARG A N 1
ATOM 622 C CA . ARG A 1 82 ? 3.284 -12.232 -1.712 1.00 54.28 82 ARG A CA 1
ATOM 623 C C . ARG A 1 82 ? 4.330 -12.258 -0.592 1.00 54.28 82 ARG A C 1
ATOM 625 O O . ARG A 1 82 ? 5.159 -13.167 -0.563 1.00 54.28 82 ARG A O 1
ATOM 632 N N . TRP A 1 83 ? 4.284 -11.319 0.355 1.00 42.94 83 TRP A N 1
ATOM 633 C CA . TRP A 1 83 ? 5.124 -11.417 1.556 1.00 42.94 83 TRP A CA 1
ATOM 634 C C . TRP A 1 83 ? 4.944 -12.796 2.228 1.00 42.94 83 TRP A C 1
ATOM 636 O O . TRP A 1 83 ? 3.802 -13.185 2.516 1.00 42.94 83 TRP A O 1
ATOM 646 N N . PRO A 1 84 ? 6.019 -13.573 2.468 1.00 42.66 84 PRO A N 1
ATOM 647 C CA . PRO A 1 84 ? 5.895 -14.864 3.124 1.00 42.66 84 PRO A CA 1
ATOM 648 C C . PRO A 1 84 ? 5.438 -14.638 4.562 1.00 42.66 84 PRO A C 1
ATOM 650 O O . PRO A 1 84 ? 5.948 -13.759 5.256 1.00 42.66 84 PRO A O 1
ATOM 653 N N . ARG A 1 85 ? 4.518 -15.471 5.056 1.00 41.75 85 ARG A N 1
ATOM 654 C CA . ARG A 1 85 ? 4.301 -15.591 6.503 1.00 41.75 85 ARG A CA 1
ATOM 655 C C . ARG A 1 85 ? 5.621 -16.077 7.128 1.00 41.75 85 ARG A C 1
ATOM 657 O O . ARG A 1 85 ? 5.864 -17.277 7.114 1.00 41.75 85 ARG A O 1
ATOM 664 N N . GLY A 1 86 ? 6.468 -15.156 7.600 1.00 41.59 86 GLY A N 1
ATOM 665 C CA . GLY A 1 86 ? 7.732 -15.460 8.287 1.00 41.59 86 GLY A CA 1
ATOM 666 C C . GLY A 1 86 ? 9.036 -14.938 7.663 1.00 41.59 86 GLY A C 1
ATOM 667 O O . GLY A 1 86 ? 10.085 -15.476 7.998 1.00 41.59 86 GLY A O 1
ATOM 668 N N . ALA A 1 87 ? 9.030 -13.937 6.773 1.00 40.34 87 ALA A N 1
ATOM 669 C CA . ALA A 1 87 ? 10.295 -13.311 6.360 1.00 40.34 87 ALA A CA 1
ATOM 670 C C . ALA A 1 87 ? 10.896 -12.452 7.502 1.00 40.34 87 ALA A C 1
ATOM 672 O O . ALA A 1 87 ? 10.135 -11.793 8.216 1.00 40.34 87 ALA A O 1
ATOM 673 N N . PRO A 1 88 ? 12.230 -12.485 7.707 1.00 34.00 88 PRO A N 1
ATOM 674 C CA . PRO A 1 88 ? 12.888 -11.792 8.810 1.00 34.00 88 PRO A CA 1
ATOM 675 C C . PRO A 1 88 ? 12.755 -10.276 8.655 1.00 34.00 88 PRO A C 1
ATOM 677 O O . PRO A 1 88 ? 12.781 -9.754 7.538 1.00 34.00 88 PRO A O 1
ATOM 680 N N . GLU A 1 89 ? 12.616 -9.575 9.780 1.00 41.78 89 GLU A N 1
ATOM 681 C CA . GLU A 1 89 ? 12.614 -8.116 9.801 1.00 41.78 89 GLU A CA 1
ATOM 682 C C . GLU A 1 89 ? 13.946 -7.604 9.249 1.00 41.78 89 GLU A C 1
ATOM 684 O O . GLU A 1 89 ? 15.005 -7.758 9.859 1.00 41.78 89 G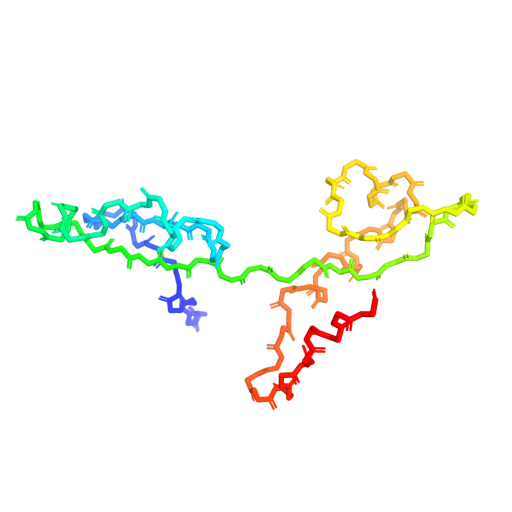LU A O 1
ATOM 689 N N . VAL A 1 90 ? 13.902 -7.009 8.059 1.00 43.22 90 VAL A N 1
ATOM 690 C CA . VAL A 1 90 ? 15.015 -6.214 7.550 1.00 43.22 90 VAL A CA 1
ATOM 691 C C . VAL A 1 90 ? 15.071 -4.952 8.396 1.00 43.22 90 VAL A C 1
ATOM 693 O O . VAL A 1 90 ? 14.292 -4.021 8.205 1.00 43.22 90 VAL A O 1
ATOM 696 N N . GLY A 1 91 ? 15.972 -4.967 9.379 1.00 34.03 91 GLY A N 1
ATOM 697 C CA . GLY A 1 91 ? 16.290 -3.809 10.196 1.00 34.03 91 GLY A CA 1
ATOM 698 C C . GLY A 1 91 ? 16.586 -2.612 9.300 1.00 34.03 91 GLY A C 1
ATOM 699 O O . GLY A 1 91 ? 17.459 -2.673 8.432 1.00 34.03 91 GLY A O 1
ATOM 700 N N . VAL A 1 92 ? 15.839 -1.530 9.510 1.00 37.91 92 VAL A N 1
ATOM 701 C CA . VAL A 1 92 ? 16.115 -0.218 8.926 1.00 37.91 92 VAL A CA 1
ATOM 702 C C . VAL A 1 92 ? 17.437 0.255 9.522 1.00 37.91 92 VAL A C 1
ATOM 704 O O . VAL A 1 92 ? 17.490 0.858 10.591 1.00 37.91 92 VAL A O 1
ATOM 707 N N . GLY A 1 93 ? 18.533 -0.107 8.860 1.00 29.78 93 GLY A N 1
ATOM 708 C CA . GLY A 1 93 ? 19.854 0.410 9.161 1.00 29.78 93 GLY A CA 1
ATOM 709 C C . GLY A 1 93 ? 19.898 1.875 8.761 1.00 29.78 93 GLY A C 1
ATOM 710 O O . GLY A 1 93 ? 20.175 2.186 7.606 1.00 29.78 93 GLY A O 1
ATOM 711 N N . HIS A 1 94 ? 19.622 2.762 9.715 1.00 33.75 94 HIS A N 1
ATOM 712 C CA . HIS A 1 94 ? 20.059 4.146 9.628 1.00 33.75 94 HIS A CA 1
ATOM 713 C C . HIS A 1 94 ? 21.590 4.153 9.547 1.00 33.75 94 HIS A C 1
ATOM 715 O O . HIS A 1 94 ? 22.276 3.787 10.504 1.00 33.75 94 HIS A O 1
ATOM 721 N N . ARG A 1 95 ? 22.111 4.536 8.384 1.00 32.47 95 ARG A N 1
ATOM 722 C CA . ARG A 1 95 ? 23.433 5.136 8.245 1.00 32.47 95 ARG A CA 1
ATOM 723 C C . ARG A 1 95 ? 23.259 6.554 7.742 1.00 32.47 95 ARG A C 1
ATOM 725 O O . ARG A 1 95 ? 22.340 6.753 6.917 1.00 32.47 95 ARG A O 1
#

Secondary structure (DSSP, 8-state):
-PPPPTTPPPTTSSEEEEESSTHHHHS-HHHHHHTT-EEEEE--PPPP---SSSS--SS--HHHHHHHHGGGHHHHHHHHT---TT---------

Foldseek 3Di:
DPPDDPQDDDPPALEDEAEPPCCVPPPPCVVSVVVVYHYGYDDFAQFDDDAPDPDDDDDDDLVRLCVRQPPCSVVRRVVRVCDDPDDDDPPPDDD

Radius of gyration: 16.9 Å; chains: 1; bounding box: 45×31×41 Å

Sequence (95 aa):
MRSTPKSVCPQSSNCYLAGDGGSRQYLGVNVLQAAGVDVRHLSFQHPWYAQCFPGFEGGMCAFDLLFNCGPRSREVLVVAYRWPRGAPEVGVGHR

pLDDT: mean 76.38, std 19.93, range [29.78, 96.75]